Protein AF-A0ABD3EMZ9-F1 (afdb_monomer_lite)

Organism: NCBI:txid1961234

Foldseek 3Di:
DEFDQVVLVVQVPPPDLVVSLVCLVVRLVVVVVVVVVVVVVVDDDDDYDQDDQQQPDPVNLVPVPPDDPVLADPVRGRPSSSVSSVSSRVSNVVD

InterPro domains:
  IPR001087 GDSL lipase/esterase [PF00657] (2-95)
  IPR036514 SGNH hydrolase superfamily [G3DSA:3.40.50.1110] (1-95)

pLDDT: mean 87.45, std 9.91, range [52.16, 98.31]

Secondary structure (DSSP, 8-state):
---SHHHHHHHHTSS-THHHHHHHHHHHHHHHHHHHHHHHTT-------PPP-GGG-HHHHHH-TT--GGGB-TTS-BHHHHHHHHHHHHHHHT-

Sequence (95 aa):
MYIGQNDLMASLDSILYAQVIWKIPSSISEVKDALWAVYQLGGRNFCVHNTGPLGCLPRELATKDKLRSNDFDRFGCIKSFNDDAQAFNAKLNDM

Structure (mmCIF, N/CA/C/O backbone):
data_AF-A0ABD3EMZ9-F1
#
_entry.id   AF-A0ABD3EMZ9-F1
#
loop_
_atom_site.group_PDB
_atom_site.id
_atom_site.type_symbol
_atom_site.label_atom_id
_atom_site.label_alt_id
_atom_site.label_comp_id
_atom_site.label_asym_id
_atom_site.label_entity_id
_atom_site.label_seq_id
_atom_site.pdbx_PDB_ins_code
_atom_site.Cartn_x
_atom_site.Cartn_y
_atom_site.Cartn_z
_atom_site.occupancy
_atom_site.B_iso_or_equiv
_atom_site.auth_seq_id
_atom_site.auth_comp_id
_atom_site.auth_asym_id
_atom_site.auth_atom_id
_atom_site.pdbx_PDB_model_num
ATOM 1 N N . MET A 1 1 ? -9.403 6.957 5.416 1.00 76.56 1 MET A N 1
ATOM 2 C CA . MET A 1 1 ? -8.065 6.973 6.029 1.00 76.56 1 MET A CA 1
ATOM 3 C C . MET A 1 1 ? -7.125 6.238 5.096 1.00 76.56 1 MET A C 1
ATOM 5 O O . MET A 1 1 ? -7.400 5.097 4.747 1.00 76.56 1 MET A O 1
ATOM 9 N N . TYR A 1 2 ? -6.096 6.933 4.620 1.00 84.56 2 TYR A N 1
ATOM 10 C CA . TYR A 1 2 ? -5.118 6.417 3.665 1.00 84.56 2 TYR A CA 1
ATOM 11 C C . TYR A 1 2 ? -3.726 6.679 4.233 1.00 84.56 2 TYR A C 1
ATOM 13 O O . TYR A 1 2 ? -3.316 7.834 4.312 1.00 84.56 2 TYR A O 1
ATOM 21 N N . ILE A 1 3 ? -3.068 5.631 4.729 1.00 83.62 3 ILE A N 1
ATOM 22 C CA . ILE A 1 3 ? -1.799 5.705 5.468 1.00 83.62 3 ILE A CA 1
ATOM 23 C C . ILE A 1 3 ? -0.926 4.515 5.047 1.00 83.62 3 ILE A C 1
ATOM 25 O O . ILE A 1 3 ? -1.455 3.443 4.759 1.00 83.62 3 ILE A O 1
ATOM 29 N N . GLY A 1 4 ? 0.394 4.710 4.998 1.00 84.69 4 GLY A N 1
ATOM 30 C CA . GLY A 1 4 ? 1.379 3.644 4.782 1.00 84.69 4 GLY A CA 1
ATOM 31 C C . GLY A 1 4 ? 2.033 3.621 3.399 1.00 84.69 4 GLY A C 1
ATOM 32 O O . GLY A 1 4 ? 3.079 3.002 3.235 1.00 84.69 4 GLY A O 1
ATOM 33 N N . GLN A 1 5 ? 1.482 4.312 2.392 1.00 85.62 5 GLN A N 1
ATOM 34 C CA . GLN A 1 5 ? 2.075 4.297 1.046 1.00 85.62 5 GLN A CA 1
ATOM 35 C C . GLN A 1 5 ? 3.472 4.940 1.019 1.00 85.62 5 GLN A C 1
ATOM 37 O O . GLN A 1 5 ? 4.393 4.387 0.420 1.00 85.62 5 GLN A O 1
ATOM 42 N N . ASN A 1 6 ? 3.642 6.077 1.699 1.00 85.50 6 ASN A N 1
ATOM 43 C CA . ASN A 1 6 ? 4.931 6.766 1.779 1.00 85.50 6 ASN A CA 1
ATOM 44 C C . ASN A 1 6 ? 5.958 5.950 2.575 1.00 85.50 6 ASN A C 1
ATOM 46 O O . ASN A 1 6 ? 7.120 5.886 2.189 1.00 85.50 6 ASN A O 1
ATOM 50 N N . ASP A 1 7 ? 5.525 5.300 3.653 1.00 84.75 7 ASP A N 1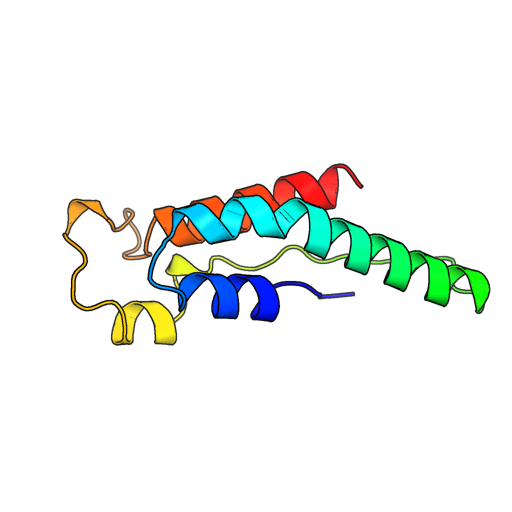
ATOM 51 C CA . ASP A 1 7 ? 6.349 4.460 4.524 1.00 84.75 7 ASP A CA 1
ATOM 52 C C . ASP A 1 7 ? 6.892 3.235 3.773 1.00 84.75 7 ASP A C 1
ATOM 54 O O . ASP A 1 7 ? 8.078 2.895 3.879 1.00 84.75 7 ASP A O 1
ATOM 58 N N . LEU A 1 8 ? 6.045 2.616 2.941 1.00 85.00 8 LEU A N 1
ATOM 59 C CA . LEU A 1 8 ? 6.447 1.550 2.024 1.00 85.00 8 LEU A CA 1
ATOM 60 C C . LEU A 1 8 ? 7.428 2.069 0.968 1.00 85.00 8 LEU A C 1
ATOM 62 O O . LEU A 1 8 ? 8.495 1.487 0.801 1.00 85.00 8 LEU A O 1
ATOM 66 N N . MET A 1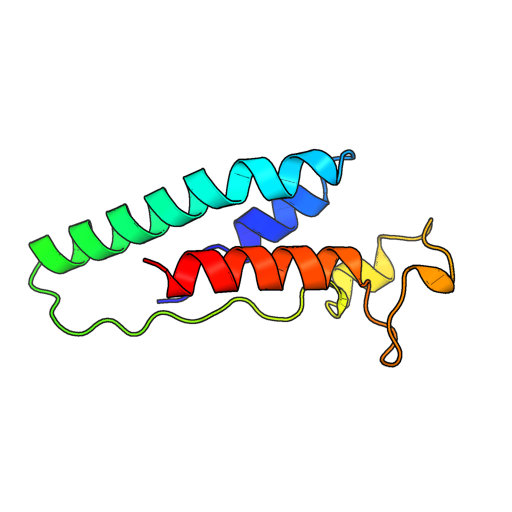 9 ? 7.125 3.191 0.305 1.00 82.25 9 MET A N 1
ATOM 67 C CA . MET A 1 9 ? 8.012 3.782 -0.709 1.00 82.25 9 MET A CA 1
ATOM 68 C C . MET A 1 9 ? 9.392 4.150 -0.155 1.00 82.25 9 MET A C 1
ATOM 70 O O . MET A 1 9 ? 10.405 3.839 -0.775 1.00 82.25 9 MET A O 1
ATOM 74 N N . ALA A 1 10 ? 9.454 4.752 1.033 1.00 79.56 10 ALA A N 1
ATOM 75 C CA . ALA A 1 10 ? 10.716 5.067 1.697 1.00 79.56 10 ALA A CA 1
ATOM 76 C C . ALA A 1 10 ? 11.523 3.802 2.028 1.00 79.56 10 ALA A C 1
ATOM 78 O O . ALA A 1 10 ? 12.753 3.810 2.003 1.00 79.56 10 ALA A O 1
ATOM 79 N N . SER A 1 11 ? 10.837 2.696 2.317 1.00 76.81 11 SER A N 1
ATOM 80 C CA . SER A 1 11 ? 11.478 1.409 2.587 1.00 76.81 11 SER A CA 1
ATOM 81 C C . SER A 1 11 ? 11.997 0.733 1.310 1.00 76.81 11 SER A C 1
ATOM 83 O O . SER A 1 11 ? 12.980 0.007 1.380 1.00 76.81 11 SER A O 1
ATOM 85 N N . LEU A 1 12 ? 11.410 1.021 0.144 1.00 75.94 12 LEU A N 1
ATOM 86 C CA . LEU A 1 12 ? 11.882 0.556 -1.171 1.00 75.94 12 LEU A CA 1
ATOM 87 C C . LEU A 1 12 ? 13.133 1.305 -1.677 1.00 75.94 12 LEU A C 1
ATOM 89 O O . LEU A 1 12 ? 13.797 0.862 -2.621 1.00 75.94 12 LEU A O 1
ATOM 93 N N . ASP A 1 13 ? 13.464 2.444 -1.065 1.00 70.25 13 ASP A N 1
ATOM 94 C CA . ASP A 1 13 ? 14.678 3.213 -1.356 1.00 70.25 13 ASP A CA 1
ATOM 95 C C . ASP A 1 13 ? 15.897 2.734 -0.554 1.00 70.25 13 ASP A C 1
ATOM 97 O O . ASP A 1 13 ? 17.033 3.036 -0.931 1.00 70.25 13 ASP A O 1
ATOM 101 N N . SER A 1 14 ? 15.702 1.935 0.505 1.00 61.22 14 SER A N 1
ATOM 102 C CA . SER A 1 14 ? 16.816 1.273 1.179 1.00 61.22 14 SER A CA 1
ATOM 103 C C . SER A 1 14 ? 17.251 0.038 0.379 1.00 61.22 14 SER A C 1
ATOM 105 O O . SER A 1 14 ? 16.452 -0.763 -0.090 1.00 61.22 14 SER A O 1
ATOM 107 N N . ILE A 1 15 ? 18.561 -0.116 0.185 1.00 52.16 15 ILE A N 1
ATOM 108 C CA . ILE A 1 15 ? 19.200 -1.065 -0.750 1.00 52.16 15 ILE A CA 1
ATOM 109 C C . ILE A 1 15 ? 18.898 -2.560 -0.447 1.00 52.16 15 ILE A C 1
ATOM 111 O O . ILE A 1 15 ? 19.280 -3.436 -1.220 1.00 52.16 15 ILE A O 1
ATOM 115 N N . LEU A 1 16 ? 18.168 -2.889 0.626 1.00 58.50 16 LEU A N 1
ATOM 116 C CA . LEU A 1 16 ? 17.695 -4.247 0.899 1.00 58.50 16 LEU A CA 1
ATOM 117 C C . LEU A 1 16 ? 16.166 -4.322 0.846 1.00 58.50 16 LEU A C 1
ATOM 119 O O . LEU A 1 16 ? 15.498 -4.043 1.837 1.00 58.50 16 LEU A O 1
ATOM 123 N N . TYR A 1 17 ? 15.648 -4.866 -0.258 1.00 55.56 17 TYR A N 1
ATOM 124 C CA . TYR A 1 17 ? 14.267 -5.355 -0.401 1.00 55.56 17 TYR A CA 1
ATOM 125 C C . TYR A 1 17 ? 13.791 -6.169 0.817 1.00 55.56 17 TYR A C 1
ATOM 127 O O . TYR A 1 17 ? 12.656 -6.043 1.266 1.00 55.56 17 TYR A O 1
ATOM 135 N N . ALA A 1 18 ? 14.704 -6.929 1.436 1.00 57.38 18 ALA A N 1
ATOM 136 C CA . ALA A 1 18 ? 14.421 -7.684 2.648 1.00 57.38 18 ALA A CA 1
ATOM 137 C C . ALA A 1 18 ? 13.861 -6.821 3.792 1.00 57.38 18 ALA A C 1
ATOM 139 O O . ALA A 1 18 ? 13.109 -7.360 4.585 1.00 57.38 18 ALA A O 1
ATOM 140 N N . GLN A 1 19 ? 14.175 -5.522 3.888 1.00 61.53 19 GLN A N 1
ATOM 141 C CA . GLN A 1 19 ? 13.760 -4.654 4.999 1.00 61.53 19 GLN A CA 1
ATOM 142 C C . GLN A 1 19 ? 12.297 -4.194 4.930 1.00 61.53 19 GLN A C 1
ATOM 144 O O . GLN A 1 19 ? 11.748 -3.824 5.969 1.00 61.53 19 GLN A O 1
ATOM 149 N N . VAL A 1 20 ? 11.654 -4.225 3.757 1.00 68.25 20 VAL A N 1
ATOM 150 C CA . VAL A 1 20 ? 10.282 -3.706 3.599 1.00 68.25 20 VAL A CA 1
ATOM 151 C C . VAL A 1 20 ? 9.286 -4.573 4.361 1.00 68.25 20 VAL A C 1
ATOM 153 O O . VAL A 1 20 ? 8.512 -4.060 5.168 1.00 68.25 20 VAL A O 1
ATOM 156 N N . ILE A 1 21 ? 9.376 -5.897 4.203 1.00 72.69 21 ILE A N 1
ATOM 157 C CA . ILE A 1 21 ? 8.469 -6.846 4.864 1.00 72.69 21 ILE A CA 1
ATOM 158 C C . ILE A 1 21 ? 8.550 -6.739 6.395 1.00 72.69 21 ILE A C 1
ATOM 160 O O . ILE A 1 21 ? 7.520 -6.807 7.065 1.00 72.69 21 ILE A O 1
ATOM 164 N N . TRP A 1 22 ? 9.738 -6.506 6.969 1.00 79.00 22 TRP A N 1
ATOM 165 C CA . TRP A 1 22 ? 9.895 -6.367 8.427 1.00 79.00 22 TRP A CA 1
ATOM 166 C C . TRP A 1 22 ? 9.231 -5.115 8.999 1.00 79.00 22 TRP A C 1
ATOM 168 O O . TRP A 1 22 ? 8.895 -5.106 10.181 1.00 79.00 22 TRP A O 1
ATOM 178 N N . LYS A 1 23 ? 9.035 -4.071 8.188 1.00 83.31 23 LYS A N 1
ATOM 179 C CA . LYS A 1 23 ? 8.379 -2.830 8.618 1.00 83.31 23 LYS A CA 1
ATOM 180 C C . LYS A 1 23 ? 6.859 -2.872 8.492 1.00 83.31 23 LYS A C 1
ATOM 182 O O . LYS A 1 23 ? 6.184 -2.092 9.157 1.00 83.31 23 LYS A O 1
ATOM 187 N N . ILE A 1 24 ? 6.304 -3.794 7.699 1.00 88.44 24 ILE A N 1
ATOM 188 C CA . ILE A 1 24 ? 4.847 -3.913 7.533 1.00 88.44 24 ILE A CA 1
ATOM 189 C C . ILE A 1 24 ? 4.134 -4.067 8.892 1.00 88.44 24 ILE A C 1
ATOM 191 O O . ILE A 1 24 ? 3.206 -3.300 9.141 1.00 88.44 24 ILE A O 1
ATOM 195 N N . PRO A 1 25 ? 4.547 -4.967 9.812 1.00 90.56 25 PRO A N 1
ATOM 196 C CA . PRO A 1 25 ? 3.876 -5.105 11.105 1.00 90.56 25 PRO A CA 1
ATOM 197 C C . PRO A 1 25 ? 3.860 -3.817 11.938 1.00 90.56 25 PRO A C 1
ATOM 199 O O . PRO A 1 25 ? 2.826 -3.496 12.522 1.00 90.56 25 PRO A O 1
ATOM 202 N N . SER A 1 26 ? 4.967 -3.064 11.976 1.00 89.75 26 SER A N 1
ATOM 203 C CA . SER A 1 26 ? 5.023 -1.799 12.721 1.00 89.75 26 SER A CA 1
ATOM 204 C C . SER A 1 26 ? 4.129 -0.735 12.093 1.00 89.75 26 SER A C 1
ATOM 206 O O . SER A 1 26 ? 3.357 -0.107 12.809 1.00 89.75 26 SER A O 1
ATOM 208 N N . SER A 1 27 ? 4.140 -0.595 10.763 1.00 89.81 27 SER A N 1
ATOM 209 C CA . SER A 1 27 ? 3.263 0.356 10.070 1.00 89.81 27 SER A CA 1
ATOM 210 C C . SER A 1 27 ? 1.781 0.032 10.287 1.00 89.81 27 SER A C 1
ATOM 212 O O . SER A 1 27 ? 0.969 0.930 10.475 1.00 89.81 27 SER A O 1
ATOM 214 N N . ILE A 1 28 ? 1.410 -1.250 10.325 1.00 92.69 28 ILE A N 1
ATOM 215 C CA . ILE A 1 28 ? 0.036 -1.670 10.636 1.00 92.69 28 ILE A CA 1
ATOM 216 C C . ILE A 1 28 ? -0.344 -1.333 12.084 1.00 92.69 28 ILE A C 1
ATOM 218 O O . ILE A 1 28 ? -1.470 -0.902 12.334 1.00 92.69 28 ILE A O 1
ATOM 222 N N . SER A 1 29 ? 0.587 -1.470 13.033 1.00 93.56 29 SER A N 1
ATOM 223 C CA . SER A 1 29 ? 0.369 -1.029 14.417 1.00 93.56 29 SER A CA 1
ATOM 224 C C . SER A 1 29 ? 0.101 0.475 14.494 1.00 93.56 29 SER A C 1
ATOM 226 O O . SER A 1 29 ? -0.853 0.889 15.142 1.00 93.56 29 SER A O 1
ATOM 228 N N . GLU A 1 30 ? 0.871 1.291 13.773 1.00 92.94 30 GLU A N 1
ATOM 229 C CA . GLU A 1 30 ? 0.675 2.746 13.734 1.00 92.94 30 GLU A CA 1
ATOM 230 C C . GLU A 1 30 ? -0.688 3.130 13.137 1.00 92.94 30 GLU A C 1
ATOM 232 O O . GLU A 1 30 ? -1.356 4.042 13.630 1.00 92.94 30 GLU A O 1
ATOM 237 N N . VAL A 1 31 ? -1.157 2.403 12.114 1.00 93.50 31 VAL A N 1
ATOM 238 C CA . VAL A 1 31 ? -2.514 2.590 11.577 1.00 93.50 31 VAL A CA 1
ATOM 239 C C . VAL A 1 31 ? -3.570 2.254 12.636 1.00 93.50 31 VAL A C 1
ATOM 241 O O . VAL A 1 31 ? -4.531 3.014 12.784 1.00 93.50 31 VAL A O 1
ATOM 244 N N . LYS A 1 32 ? -3.403 1.163 13.399 1.00 93.94 32 LYS A N 1
ATOM 245 C CA . LYS A 1 32 ? -4.305 0.809 14.514 1.00 93.94 32 LYS A CA 1
ATOM 246 C C . LYS A 1 32 ? -4.328 1.895 15.586 1.00 93.94 32 LYS A C 1
ATOM 248 O O . LYS A 1 32 ? -5.413 2.297 16.005 1.00 93.94 32 LYS A O 1
ATOM 253 N N . ASP A 1 33 ? -3.167 2.410 15.972 1.00 95.25 33 ASP A N 1
ATOM 254 C CA . ASP A 1 33 ? -3.051 3.469 16.975 1.00 95.25 33 ASP A CA 1
ATOM 255 C C . ASP A 1 33 ? -3.725 4.765 16.505 1.00 95.25 33 ASP A C 1
ATOM 257 O O . ASP A 1 33 ? -4.447 5.408 17.271 1.00 95.25 33 ASP A O 1
ATOM 261 N N . ALA A 1 34 ? -3.582 5.121 15.224 1.00 94.50 34 ALA A N 1
ATOM 262 C CA . ALA A 1 34 ? -4.262 6.272 14.635 1.00 94.50 34 ALA A CA 1
ATOM 263 C C . ALA A 1 34 ? -5.793 6.104 14.617 1.00 94.50 34 ALA A C 1
ATOM 265 O O . ALA A 1 34 ? -6.522 7.034 14.976 1.00 94.50 34 ALA A O 1
ATOM 266 N N . LEU A 1 35 ? -6.299 4.918 14.248 1.00 94.75 35 LEU A N 1
ATOM 267 C CA . LEU A 1 35 ? -7.735 4.615 14.325 1.00 94.75 35 LEU A CA 1
ATOM 268 C C . LEU A 1 35 ? -8.240 4.706 15.765 1.00 94.75 35 LEU A C 1
ATOM 270 O O . LEU A 1 35 ? -9.288 5.304 16.012 1.00 94.75 35 LEU A O 1
ATOM 274 N N . TRP A 1 36 ? -7.482 4.155 16.714 1.00 95.81 36 TRP A N 1
ATOM 275 C CA . TRP A 1 36 ? -7.817 4.198 18.130 1.00 95.81 36 TRP A CA 1
ATOM 276 C C . TRP A 1 36 ? -7.864 5.632 18.659 1.00 95.81 36 TRP A C 1
ATOM 278 O O . TRP A 1 36 ? -8.829 6.012 19.319 1.00 95.81 36 TRP A O 1
ATOM 288 N N . ALA A 1 37 ? -6.891 6.472 18.308 1.00 97.06 37 ALA A N 1
ATOM 289 C CA . ALA A 1 37 ? -6.887 7.880 18.692 1.00 97.06 37 ALA A CA 1
ATOM 290 C C . ALA A 1 37 ? -8.140 8.617 18.188 1.00 97.06 37 ALA A C 1
ATOM 292 O O . ALA A 1 37 ? -8.805 9.317 18.953 1.00 97.06 37 ALA A O 1
ATOM 293 N N . VAL A 1 38 ? -8.521 8.410 16.923 1.00 96.44 38 VAL A N 1
ATOM 294 C CA . VAL A 1 38 ? -9.743 9.005 16.358 1.00 96.44 38 VAL A CA 1
ATOM 295 C C . VAL A 1 38 ? -11.002 8.426 17.015 1.00 96.44 38 VAL A C 1
ATOM 297 O O . VAL A 1 38 ? -11.964 9.159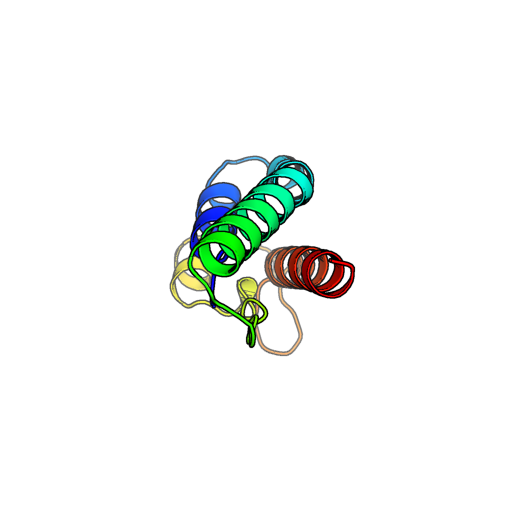 17.256 1.00 96.44 38 VAL A O 1
ATOM 300 N N . TYR A 1 39 ? -11.005 7.139 17.367 1.00 97.12 39 TYR A N 1
ATOM 301 C CA . TYR A 1 39 ? -12.098 6.513 18.111 1.00 97.12 39 TYR A CA 1
ATOM 302 C C . TYR A 1 39 ? -12.306 7.159 19.488 1.00 97.12 39 TYR A C 1
ATOM 304 O O . TYR A 1 39 ? -13.444 7.481 19.855 1.00 97.12 39 TYR A O 1
ATOM 312 N N . GLN A 1 40 ? -11.220 7.432 20.216 1.00 98.31 40 GLN A N 1
ATOM 313 C CA . GLN A 1 40 ? -11.262 8.106 21.519 1.00 98.31 40 GLN A CA 1
ATOM 314 C C . GLN A 1 40 ? -11.779 9.548 21.423 1.00 98.31 40 GLN A C 1
ATOM 316 O O . GLN A 1 40 ? -12.400 10.040 22.362 1.00 98.31 40 GLN A O 1
ATOM 321 N N . LEU A 1 41 ? -11.614 10.197 20.268 1.00 97.88 41 LEU A N 1
ATOM 322 C CA . LEU A 1 41 ? -12.173 11.521 19.969 1.00 97.88 41 LEU A CA 1
ATOM 323 C C . LEU A 1 41 ? -13.636 11.487 19.485 1.00 97.88 41 LEU A C 1
ATOM 325 O O . LEU A 1 41 ? -14.184 12.519 19.105 1.00 97.88 41 LEU A O 1
ATOM 329 N N . GLY A 1 42 ? -14.289 10.321 19.496 1.00 98.00 42 GLY A N 1
ATOM 330 C CA . GLY A 1 42 ? -15.697 10.171 19.113 1.00 98.00 42 GLY A CA 1
ATOM 331 C C . GLY A 1 42 ? -15.927 9.661 17.687 1.00 98.00 42 GLY A C 1
ATOM 332 O O . GLY A 1 42 ? -17.078 9.529 17.275 1.00 98.00 42 GLY A O 1
ATOM 333 N N . GLY A 1 43 ? -14.873 9.321 16.938 1.00 96.88 43 GLY A N 1
ATOM 334 C CA . GLY A 1 43 ? -14.998 8.668 15.635 1.00 96.88 43 GLY A CA 1
ATOM 335 C C . GLY A 1 43 ? -15.632 7.280 15.753 1.00 96.88 43 GLY A C 1
ATOM 336 O O . GLY A 1 43 ? -15.293 6.503 16.644 1.00 96.88 43 GLY A O 1
ATOM 337 N N . ARG A 1 44 ? -16.588 6.957 14.878 1.00 96.44 44 ARG A N 1
ATOM 338 C CA . ARG A 1 44 ? -17.318 5.670 14.913 1.00 96.44 44 ARG A CA 1
ATOM 339 C C . ARG A 1 44 ? -17.357 4.935 13.580 1.00 96.44 44 ARG A C 1
ATOM 341 O O . ARG A 1 44 ? -17.536 3.726 13.571 1.00 96.44 44 ARG A O 1
ATOM 348 N N . ASN A 1 45 ? -17.164 5.652 12.478 1.00 95.69 45 ASN A N 1
ATOM 349 C CA . ASN A 1 45 ? -17.149 5.082 11.139 1.00 95.69 45 ASN A CA 1
ATOM 350 C C . ASN A 1 45 ? -15.784 5.345 10.521 1.00 95.69 45 ASN A C 1
ATOM 352 O O . ASN A 1 45 ? -15.376 6.498 10.375 1.00 95.69 45 ASN A O 1
ATOM 356 N N . PHE A 1 46 ? -15.093 4.272 10.160 1.00 92.94 46 PHE A N 1
ATOM 357 C CA . PHE A 1 46 ? -13.767 4.331 9.570 1.00 92.94 46 PHE A CA 1
ATOM 358 C C . PHE A 1 46 ? -13.821 3.722 8.180 1.00 92.94 46 PHE A C 1
ATOM 360 O O . PHE A 1 46 ? -14.284 2.602 7.996 1.00 92.94 46 PHE A O 1
ATOM 367 N N . CYS A 1 47 ? -13.329 4.467 7.199 1.00 92.06 47 CYS A N 1
ATOM 368 C CA . CYS A 1 47 ? -13.004 3.916 5.896 1.00 92.06 47 CYS A CA 1
ATOM 369 C C . CYS A 1 47 ? -11.483 3.826 5.827 1.00 92.06 47 CYS A C 1
ATOM 371 O O . CYS A 1 47 ? -10.816 4.846 6.001 1.00 92.06 47 CYS A O 1
ATOM 373 N N . VAL A 1 48 ? -10.934 2.634 5.630 1.00 90.94 48 VAL A N 1
ATOM 374 C CA . VAL A 1 48 ? -9.491 2.401 5.507 1.00 90.94 48 VAL A CA 1
ATOM 375 C C . VAL A 1 48 ? -9.219 1.964 4.073 1.00 90.94 48 VAL A C 1
ATOM 377 O O . VAL A 1 48 ? -9.903 1.085 3.556 1.00 90.94 48 VAL A O 1
ATOM 380 N N . HIS A 1 49 ? -8.275 2.626 3.408 1.00 90.94 49 HIS A N 1
ATOM 381 C CA . HIS A 1 49 ? -7.970 2.383 2.001 1.00 90.94 49 HIS A CA 1
ATOM 382 C C . HIS A 1 49 ? -6.634 1.659 1.843 1.00 90.94 49 HIS A C 1
ATOM 384 O O . HIS A 1 49 ? -5.627 2.077 2.413 1.00 90.94 49 HIS A O 1
ATOM 390 N N . ASN A 1 50 ? -6.642 0.628 1.002 1.00 92.19 50 ASN A N 1
ATOM 391 C CA . ASN A 1 50 ? -5.462 -0.106 0.554 1.00 92.19 50 ASN A CA 1
ATOM 392 C C . ASN A 1 50 ? -4.499 0.780 -0.235 1.00 92.19 50 ASN A C 1
ATOM 394 O O . ASN A 1 50 ? -4.931 1.685 -0.949 1.00 92.19 50 ASN A O 1
ATOM 398 N N . THR A 1 51 ? -3.208 0.463 -0.185 1.00 91.31 51 THR A N 1
ATOM 399 C CA . THR A 1 51 ? -2.182 1.092 -1.020 1.00 91.31 51 THR A CA 1
ATOM 400 C C . THR A 1 51 ? -2.290 0.628 -2.473 1.00 91.31 51 THR A C 1
ATOM 402 O O . THR A 1 51 ? -2.717 -0.492 -2.769 1.00 91.31 51 THR A O 1
ATOM 405 N N . GLY A 1 52 ? -1.934 1.527 -3.396 1.00 90.81 52 GLY A N 1
ATOM 406 C CA . GLY A 1 52 ? -1.929 1.240 -4.830 1.00 90.81 52 GLY A CA 1
ATOM 407 C C . GLY A 1 52 ? -0.728 0.388 -5.265 1.00 90.81 52 GLY A C 1
ATOM 408 O O . GLY A 1 52 ? 0.180 0.148 -4.468 1.00 90.81 52 GLY A O 1
ATOM 409 N N . PRO A 1 53 ? -0.688 -0.042 -6.538 1.00 92.50 53 PRO A N 1
ATOM 410 C CA . PRO A 1 53 ? 0.399 -0.863 -7.069 1.00 92.50 53 PRO A CA 1
ATOM 411 C C . PRO A 1 53 ? 1.700 -0.053 -7.174 1.00 92.50 53 PRO A C 1
ATOM 413 O O . PRO A 1 53 ? 1.909 0.709 -8.121 1.00 92.50 53 PRO A O 1
ATOM 416 N N . LEU A 1 54 ? 2.578 -0.206 -6.178 1.00 91.00 54 LEU A N 1
ATOM 417 C CA . LEU A 1 54 ? 3.814 0.573 -6.050 1.00 91.00 54 LEU A CA 1
ATOM 418 C C . LEU A 1 54 ? 4.775 0.361 -7.223 1.00 91.00 54 LEU A C 1
ATOM 420 O O . LEU A 1 54 ? 5.422 1.305 -7.671 1.00 91.00 54 LEU A O 1
ATOM 424 N N . GLY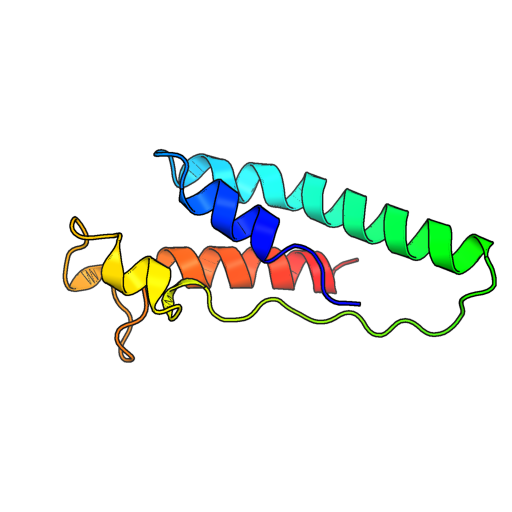 A 1 55 ? 4.832 -0.852 -7.770 1.00 91.31 55 GLY A N 1
ATOM 425 C CA . GLY A 1 55 ? 5.688 -1.181 -8.906 1.00 91.31 55 GLY A CA 1
ATOM 426 C C . GLY A 1 55 ? 5.276 -0.512 -10.214 1.00 91.31 55 GLY A C 1
ATOM 427 O O . GLY A 1 55 ? 6.059 -0.515 -11.160 1.00 91.31 55 GLY A O 1
ATOM 428 N N . CYS A 1 56 ? 4.069 0.054 -10.283 1.00 94.06 56 CYS A N 1
ATOM 429 C CA . CYS A 1 56 ? 3.581 0.796 -11.444 1.00 94.06 56 CYS A CA 1
ATOM 430 C C . CYS A 1 56 ? 3.833 2.308 -11.339 1.00 94.06 56 CYS A C 1
ATOM 432 O O . CYS A 1 56 ? 3.459 3.060 -12.240 1.00 94.06 56 CYS A O 1
ATOM 434 N N . LEU A 1 57 ? 4.410 2.788 -10.233 1.00 91.12 57 LEU A N 1
ATOM 435 C CA . LEU A 1 57 ? 4.628 4.215 -10.038 1.00 91.12 57 LEU A CA 1
ATOM 436 C C . LEU A 1 57 ? 5.721 4.726 -10.992 1.00 91.12 57 LEU A C 1
ATOM 438 O O . LEU A 1 57 ? 6.813 4.151 -11.023 1.00 91.12 57 LEU A O 1
ATOM 442 N N . PRO A 1 58 ? 5.496 5.852 -11.704 1.00 91.44 58 PRO A N 1
ATOM 443 C CA . PRO A 1 58 ? 6.485 6.410 -12.626 1.00 91.44 58 PRO A CA 1
ATOM 444 C C . PRO A 1 58 ? 7.854 6.659 -11.988 1.00 91.44 58 PRO A C 1
ATOM 446 O O . PRO A 1 58 ? 8.873 6.461 -12.639 1.00 91.44 58 PRO A O 1
ATOM 449 N N . ARG A 1 59 ? 7.886 7.051 -10.704 1.00 89.12 59 ARG A N 1
ATOM 450 C CA . ARG A 1 59 ? 9.132 7.246 -9.948 1.00 89.12 59 ARG A CA 1
ATOM 451 C C . ARG A 1 59 ? 9.949 5.958 -9.881 1.00 89.12 59 ARG A C 1
ATOM 453 O O . ARG A 1 59 ? 11.142 5.992 -10.160 1.00 89.12 59 ARG A O 1
ATOM 460 N N . GLU A 1 60 ? 9.321 4.839 -9.531 1.00 86.50 60 GLU A N 1
ATOM 461 C CA . GLU A 1 60 ? 10.021 3.560 -9.374 1.00 86.50 60 GLU A CA 1
ATOM 462 C C . GLU A 1 60 ? 10.521 3.053 -10.727 1.00 86.50 60 GLU A C 1
ATOM 464 O O . GLU A 1 60 ? 11.686 2.691 -10.865 1.00 86.50 60 GLU A O 1
ATOM 469 N N . LEU A 1 61 ? 9.682 3.147 -11.760 1.00 89.19 61 LEU A N 1
ATOM 470 C CA . LEU A 1 61 ? 10.056 2.785 -13.128 1.00 89.19 61 LEU A CA 1
ATOM 471 C C . LEU A 1 61 ? 11.204 3.647 -13.683 1.00 89.19 61 LEU A C 1
ATOM 473 O O . LEU A 1 61 ? 12.037 3.143 -14.429 1.00 89.19 61 LEU A O 1
ATOM 477 N N . ALA A 1 62 ? 11.271 4.930 -13.315 1.00 89.50 62 ALA A N 1
ATOM 478 C CA . ALA A 1 62 ? 12.316 5.846 -13.775 1.00 89.50 62 ALA A CA 1
ATOM 479 C C . ALA A 1 62 ? 13.643 5.717 -13.005 1.00 89.50 62 ALA A C 1
ATOM 481 O O . ALA A 1 62 ? 14.689 6.088 -13.534 1.00 89.50 62 ALA A O 1
ATOM 482 N N . THR A 1 63 ? 13.611 5.247 -11.753 1.00 86.25 63 THR A N 1
ATOM 483 C CA . THR A 1 63 ? 14.777 5.266 -10.844 1.00 86.25 63 THR A CA 1
ATOM 484 C C . THR A 1 63 ? 15.416 3.901 -10.610 1.00 86.25 63 THR A C 1
ATOM 486 O O . THR A 1 63 ? 16.573 3.845 -10.195 1.00 86.25 63 THR A O 1
ATOM 489 N N . LYS A 1 64 ? 14.707 2.796 -10.865 1.00 83.69 64 LYS A N 1
ATOM 490 C CA . LYS A 1 64 ? 15.224 1.432 -10.672 1.00 83.69 64 LYS A CA 1
ATOM 491 C C . LYS A 1 64 ? 15.764 0.878 -12.001 1.00 83.69 64 LYS A C 1
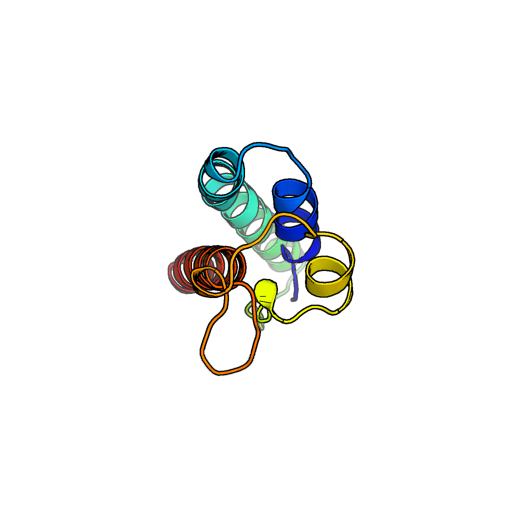ATOM 493 O O . LYS A 1 64 ? 15.166 0.019 -12.640 1.00 83.69 64 LYS A O 1
ATOM 498 N N . ASP A 1 65 ? 16.931 1.376 -12.399 1.00 73.62 65 ASP A N 1
ATOM 499 C CA . ASP A 1 65 ? 17.624 1.109 -13.672 1.00 73.62 65 ASP A CA 1
ATOM 500 C C . ASP A 1 65 ? 18.304 -0.275 -13.775 1.00 73.62 65 ASP A C 1
ATOM 502 O O . ASP A 1 65 ? 18.647 -0.725 -14.867 1.00 73.62 65 ASP A O 1
ATOM 506 N N . LYS A 1 66 ? 18.489 -0.976 -12.650 1.00 80.38 66 LYS A N 1
ATOM 507 C CA . LYS A 1 66 ? 19.179 -2.284 -12.581 1.00 80.38 66 LYS A CA 1
ATOM 508 C C . LYS A 1 66 ? 18.269 -3.509 -12.732 1.00 80.38 66 LYS A C 1
ATOM 510 O O . LYS A 1 66 ? 18.741 -4.635 -12.560 1.00 80.38 66 LYS A O 1
ATOM 515 N N . LEU A 1 67 ? 16.984 -3.311 -13.014 1.00 83.94 67 LEU A N 1
ATOM 516 C CA . LEU A 1 67 ? 16.008 -4.393 -13.133 1.00 83.94 67 LEU A CA 1
ATOM 517 C C . LEU A 1 67 ? 16.110 -5.105 -14.488 1.00 83.94 67 LEU A C 1
ATOM 519 O O . LEU A 1 67 ? 16.365 -4.503 -15.529 1.00 83.94 67 LEU A O 1
ATOM 523 N N . ARG A 1 68 ? 15.909 -6.420 -14.474 1.00 86.88 68 ARG A N 1
ATOM 524 C CA . ARG A 1 68 ? 15.873 -7.281 -15.659 1.00 86.88 68 ARG A CA 1
ATOM 525 C C . ARG A 1 68 ? 14.449 -7.375 -16.185 1.00 86.88 68 ARG A C 1
ATOM 527 O O . ARG A 1 68 ? 13.487 -7.193 -15.449 1.00 86.88 68 ARG A O 1
ATOM 534 N N . SER A 1 69 ? 14.291 -7.785 -17.442 1.00 86.12 69 SER A N 1
ATOM 535 C CA . SER A 1 69 ? 12.965 -7.975 -18.052 1.00 86.12 69 SER A CA 1
ATOM 536 C C . SER A 1 69 ? 12.051 -8.909 -17.246 1.00 86.12 69 SER A C 1
ATOM 538 O O . SER A 1 69 ? 10.841 -8.723 -17.245 1.00 86.12 69 SER A O 1
ATOM 540 N N . ASN A 1 70 ? 12.618 -9.885 -16.526 1.00 91.19 70 ASN A N 1
ATOM 541 C CA . ASN A 1 70 ? 11.853 -10.802 -15.680 1.00 91.19 70 ASN A CA 1
ATOM 542 C C . ASN A 1 70 ? 11.439 -10.209 -14.321 1.00 91.19 70 ASN A C 1
ATOM 544 O O . ASN A 1 70 ? 10.716 -10.874 -13.588 1.00 91.19 70 ASN A O 1
ATOM 548 N N . ASP A 1 71 ? 11.863 -8.998 -13.964 1.00 90.50 71 ASP A N 1
ATOM 549 C CA . ASP A 1 71 ? 11.437 -8.322 -12.730 1.00 90.50 71 ASP A CA 1
ATOM 550 C C . ASP A 1 71 ? 10.111 -7.570 -12.921 1.00 90.50 71 ASP A C 1
ATOM 552 O O . ASP A 1 71 ? 9.450 -7.207 -11.946 1.00 90.50 71 ASP A O 1
ATOM 556 N N . PHE A 1 72 ? 9.679 -7.406 -14.174 1.00 92.69 72 PHE A N 1
ATOM 557 C CA . PHE A 1 72 ? 8.425 -6.760 -14.536 1.00 92.69 72 PHE A CA 1
ATOM 558 C C . PHE A 1 72 ? 7.292 -7.777 -14.730 1.00 92.69 72 PHE A C 1
ATOM 560 O O . PHE A 1 72 ? 7.515 -8.941 -15.083 1.00 92.69 72 PHE A O 1
ATOM 567 N N . ASP A 1 73 ? 6.061 -7.350 -14.469 1.00 93.56 73 ASP A N 1
ATOM 568 C CA . ASP A 1 73 ? 4.853 -8.088 -14.820 1.00 93.56 73 ASP A CA 1
ATOM 569 C C . ASP A 1 73 ? 4.435 -7.825 -16.278 1.00 93.56 73 ASP A C 1
ATOM 571 O O . ASP A 1 73 ? 5.077 -7.087 -17.029 1.00 93.56 73 ASP A O 1
ATOM 575 N N . ARG A 1 74 ? 3.319 -8.430 -16.695 1.00 94.81 74 ARG A N 1
ATOM 576 C CA . ARG A 1 74 ? 2.773 -8.276 -18.054 1.00 94.81 74 ARG A CA 1
ATOM 577 C C . ARG A 1 74 ? 2.324 -6.850 -18.403 1.00 94.81 74 ARG A C 1
ATOM 579 O O . ARG A 1 74 ? 2.022 -6.600 -19.566 1.00 94.81 74 ARG A O 1
ATOM 586 N N . PHE A 1 75 ? 2.207 -5.964 -17.416 1.00 93.88 75 PHE A N 1
ATOM 587 C CA . PHE A 1 75 ? 1.809 -4.566 -17.571 1.00 93.88 75 PHE A CA 1
ATOM 588 C C . PHE A 1 75 ? 3.012 -3.613 -17.500 1.00 93.88 75 PHE A C 1
ATOM 590 O O . PHE A 1 75 ? 2.837 -2.409 -17.661 1.00 93.88 75 PHE A O 1
ATOM 597 N N . GLY A 1 76 ? 4.226 -4.142 -17.306 1.00 92.62 76 GLY A N 1
ATOM 598 C CA . GLY A 1 76 ? 5.450 -3.354 -17.193 1.00 92.62 76 GLY A CA 1
ATOM 599 C C . GLY A 1 76 ? 5.699 -2.799 -15.791 1.00 92.62 76 GLY A C 1
ATOM 600 O O . GLY A 1 76 ? 6.523 -1.903 -15.644 1.00 92.62 76 GLY A O 1
ATOM 601 N N . CYS A 1 77 ? 5.016 -3.312 -14.764 1.00 94.31 77 CYS A N 1
ATOM 602 C CA . CYS A 1 77 ? 5.223 -2.895 -13.381 1.00 94.31 77 CYS A CA 1
ATOM 603 C C . CYS A 1 77 ? 6.223 -3.801 -12.661 1.00 94.31 77 CYS A C 1
ATOM 605 O O . CYS A 1 77 ? 6.288 -4.999 -12.927 1.00 94.31 77 CYS A O 1
ATOM 607 N N . ILE A 1 78 ? 6.976 -3.249 -11.711 1.00 92.50 78 ILE A N 1
ATOM 608 C CA . ILE A 1 78 ? 7.949 -4.000 -10.902 1.00 92.50 78 ILE A CA 1
ATOM 609 C C . ILE A 1 78 ? 7.199 -4.966 -9.971 1.00 92.50 78 ILE A C 1
ATOM 611 O O . ILE A 1 78 ? 6.479 -4.530 -9.070 1.00 92.50 78 ILE A O 1
ATOM 615 N N . LYS A 1 79 ? 7.370 -6.280 -10.165 1.00 92.25 79 LYS A N 1
ATOM 616 C CA . LYS A 1 79 ? 6.601 -7.318 -9.449 1.00 92.25 79 LYS A CA 1
ATOM 617 C C . LYS A 1 79 ? 6.792 -7.263 -7.943 1.00 92.25 79 LYS A C 1
ATOM 619 O O . LYS A 1 79 ? 5.817 -7.145 -7.214 1.00 92.25 79 LYS A O 1
ATOM 624 N N . SER A 1 80 ? 8.043 -7.257 -7.496 1.00 88.62 80 SER A N 1
ATOM 625 C CA . SER A 1 80 ? 8.383 -7.301 -6.073 1.00 88.62 80 SER A CA 1
ATOM 626 C C . SER A 1 80 ? 7.783 -6.137 -5.276 1.00 88.62 80 SER A C 1
ATOM 628 O O . SER A 1 80 ? 7.385 -6.302 -4.130 1.00 88.62 80 SER A O 1
ATOM 630 N N . PHE A 1 81 ? 7.644 -4.963 -5.893 1.00 89.81 81 PHE A N 1
ATOM 631 C CA . PHE A 1 81 ? 7.072 -3.785 -5.235 1.00 89.81 81 PHE A CA 1
ATOM 632 C C . PHE A 1 81 ? 5.547 -3.890 -5.139 1.00 89.81 81 PHE A C 1
ATOM 634 O O . PHE A 1 81 ? 4.940 -3.440 -4.167 1.00 89.81 81 PHE A O 1
ATOM 641 N N . ASN A 1 82 ? 4.916 -4.497 -6.147 1.00 92.56 82 ASN A N 1
ATOM 642 C CA . ASN A 1 82 ? 3.498 -4.829 -6.095 1.00 92.56 82 ASN A CA 1
ATOM 643 C C . ASN A 1 82 ? 3.221 -5.934 -5.065 1.00 92.56 82 ASN A C 1
ATOM 645 O O . ASN A 1 82 ? 2.204 -5.855 -4.378 1.00 92.56 82 ASN A O 1
ATOM 649 N N . ASP A 1 83 ? 4.121 -6.907 -4.915 1.00 91.81 83 ASP A N 1
ATOM 650 C CA . ASP A 1 83 ? 4.017 -7.961 -3.900 1.00 91.81 83 ASP A CA 1
ATOM 651 C C . ASP A 1 83 ? 4.078 -7.368 -2.481 1.00 91.81 83 ASP A C 1
ATOM 653 O O . ASP A 1 83 ? 3.263 -7.722 -1.628 1.00 91.81 83 ASP A O 1
ATOM 657 N N . ASP A 1 84 ? 4.952 -6.387 -2.238 1.00 89.12 84 ASP A N 1
ATOM 658 C CA . ASP A 1 84 ? 5.024 -5.680 -0.951 1.00 89.12 84 ASP A CA 1
ATOM 659 C C . ASP A 1 84 ? 3.740 -4.889 -0.653 1.00 89.12 84 ASP A C 1
ATOM 661 O O . ASP A 1 84 ? 3.218 -4.927 0.466 1.00 89.12 84 ASP A O 1
ATOM 665 N N . ALA A 1 85 ? 3.189 -4.202 -1.660 1.00 92.12 85 ALA A N 1
ATOM 666 C CA . ALA A 1 85 ? 1.913 -3.500 -1.531 1.00 92.12 85 ALA A CA 1
ATOM 667 C C . ALA A 1 85 ? 0.768 -4.473 -1.202 1.00 92.12 85 ALA A C 1
ATOM 669 O O . ALA A 1 85 ? -0.070 -4.193 -0.344 1.00 92.12 85 ALA A O 1
ATOM 670 N N . GLN A 1 86 ? 0.752 -5.646 -1.840 1.00 93.69 86 GLN A N 1
ATOM 671 C CA . GLN A 1 86 ? -0.219 -6.701 -1.551 1.00 93.69 86 GLN A CA 1
ATOM 672 C C . GLN A 1 86 ? -0.049 -7.266 -0.138 1.00 93.69 86 GLN A C 1
ATOM 674 O O . GLN A 1 86 ? -1.047 -7.441 0.559 1.00 93.69 86 GLN A O 1
ATOM 679 N N . ALA A 1 87 ? 1.185 -7.496 0.317 1.00 92.31 87 ALA A N 1
ATOM 680 C CA . ALA A 1 87 ? 1.463 -7.967 1.670 1.00 92.31 87 ALA A CA 1
ATOM 681 C C . ALA A 1 87 ? 0.993 -6.960 2.732 1.00 92.31 87 ALA A C 1
ATOM 683 O O . ALA A 1 87 ? 0.372 -7.348 3.725 1.00 92.31 87 ALA A O 1
ATOM 684 N N . PHE A 1 88 ? 1.226 -5.665 2.504 1.00 92.56 88 PHE A N 1
ATOM 685 C CA . PHE A 1 88 ? 0.709 -4.606 3.368 1.00 92.56 88 PHE A CA 1
ATOM 686 C C . PHE A 1 88 ? -0.824 -4.594 3.387 1.00 92.56 88 PHE A C 1
ATOM 688 O O . PHE A 1 88 ? -1.425 -4.610 4.459 1.00 92.56 88 PHE A O 1
ATOM 695 N N . ASN A 1 89 ? -1.461 -4.635 2.214 1.00 94.62 89 ASN A N 1
ATOM 696 C CA . ASN A 1 89 ? -2.920 -4.640 2.088 1.00 94.62 89 ASN A CA 1
ATOM 697 C C . ASN A 1 89 ? -3.563 -5.869 2.744 1.00 94.62 89 ASN A C 1
ATOM 699 O O . ASN A 1 89 ? -4.625 -5.751 3.350 1.00 94.62 89 ASN A O 1
ATOM 703 N N . ALA A 1 90 ? -2.915 -7.034 2.672 1.00 94.69 90 ALA A N 1
ATOM 704 C CA . ALA A 1 90 ? -3.365 -8.231 3.374 1.00 94.69 90 ALA A CA 1
ATOM 705 C C . ALA A 1 90 ? -3.360 -8.010 4.894 1.00 94.69 90 ALA A C 1
ATOM 707 O O . ALA A 1 90 ? -4.368 -8.244 5.552 1.00 94.69 90 ALA A O 1
ATOM 708 N N . LYS A 1 91 ? -2.269 -7.464 5.449 1.00 93.06 91 LYS A N 1
ATOM 709 C CA . LYS A 1 91 ? -2.192 -7.157 6.887 1.00 93.06 91 LYS A CA 1
ATOM 710 C C . LYS A 1 91 ? -3.150 -6.058 7.33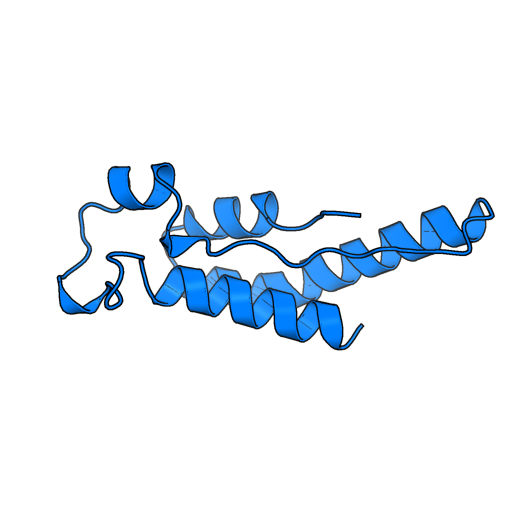2 1.00 93.06 91 LYS A C 1
ATOM 712 O O . LYS A 1 91 ? -3.626 -6.109 8.461 1.00 93.06 91 LYS A O 1
ATOM 717 N N . LEU A 1 92 ? -3.436 -5.093 6.462 1.00 93.12 92 LEU A N 1
ATOM 718 C CA . LEU A 1 92 ? -4.421 -4.040 6.703 1.00 93.12 92 LEU A CA 1
ATOM 719 C C . LEU A 1 92 ? -5.847 -4.604 6.781 1.00 93.12 92 LEU A C 1
ATOM 721 O O . LEU A 1 92 ? -6.647 -4.139 7.584 1.00 93.12 92 LEU A O 1
ATOM 725 N N . ASN A 1 93 ? -6.154 -5.611 5.962 1.00 92.38 93 ASN A N 1
ATOM 726 C CA . ASN A 1 93 ? -7.453 -6.280 5.955 1.00 92.38 93 ASN A CA 1
ATOM 727 C C . ASN A 1 93 ? -7.650 -7.218 7.162 1.00 92.38 93 ASN A C 1
ATOM 729 O O . ASN A 1 93 ? -8.775 -7.421 7.603 1.00 92.38 93 ASN A O 1
ATOM 733 N N . ASP A 1 94 ? -6.558 -7.749 7.717 1.00 91.31 94 ASP A N 1
ATOM 734 C CA . ASP A 1 94 ? -6.553 -8.589 8.924 1.00 91.31 94 ASP A CA 1
ATOM 735 C C . ASP A 1 94 ? -6.614 -7.773 10.239 1.00 91.31 94 ASP A C 1
ATOM 737 O O . ASP A 1 94 ? -6.384 -8.320 11.325 1.00 91.31 94 ASP A O 1
ATOM 741 N N . MET A 1 95 ? -6.820 -6.452 10.163 1.00 86.00 95 MET A N 1
ATOM 742 C CA . MET A 1 95 ? -6.746 -5.558 11.324 1.00 86.00 95 MET A CA 1
ATOM 743 C C . MET A 1 95 ? -7.874 -5.708 12.337 1.00 86.00 95 MET A C 1
ATOM 745 O O . MET A 1 95 ? -9.050 -5.828 11.940 1.00 86.00 95 MET A O 1
#

Radius of gyration: 14.94 Å; chains: 1; bounding box: 36×22×40 Å